Protein AF-A0A418Y917-F1 (afdb_monomer)

Organism: NCBI:txid2303987

Nearest PDB structures (foldseek):
  7szh-assembly1_C  TM=4.111E-01  e=4.786E+00  Microseira wollei
  6l7w-assembly2_B  TM=3.673E-01  e=5.362E+00  Trypanosoma cruzi strain CL Brener
  6l7w-assembly1_A  TM=2.629E-01  e=4.272E+00  Trypanosoma cruzi strain CL Brener

Structure (mmCIF, N/CA/C/O backbone):
data_AF-A0A418Y917-F1
#
_entry.id   AF-A0A418Y917-F1
#
loop_
_atom_site.group_PDB
_atom_site.id
_atom_site.type_symbol
_atom_site.label_atom_id
_atom_site.label_alt_id
_atom_site.label_comp_id
_atom_site.label_asym_id
_atom_site.label_entity_id
_atom_site.label_seq_id
_atom_site.pdbx_PDB_ins_code
_atom_site.Cartn_x
_atom_site.Cartn_y
_atom_site.Cartn_z
_atom_site.occupancy
_atom_site.B_iso_or_equiv
_atom_site.auth_seq_id
_atom_site.auth_comp_id
_atom_site.auth_asym_id
_atom_site.auth_atom_id
_atom_site.pdbx_PDB_model_num
ATOM 1 N N . MET A 1 1 ? 49.062 -7.661 -32.701 1.00 56.12 1 MET A N 1
ATOM 2 C CA . MET A 1 1 ? 48.253 -8.351 -31.663 1.00 56.12 1 MET A CA 1
ATOM 3 C C . MET A 1 1 ? 47.669 -7.412 -30.601 1.00 56.12 1 MET A C 1
ATOM 5 O O . MET A 1 1 ? 46.478 -7.518 -30.341 1.00 56.12 1 MET A O 1
ATOM 9 N N . LEU A 1 2 ? 48.432 -6.468 -30.029 1.00 55.00 2 LEU A N 1
ATOM 10 C CA . LEU A 1 2 ? 47.957 -5.555 -28.964 1.00 55.00 2 LEU A CA 1
ATOM 11 C C . LEU A 1 2 ? 46.700 -4.724 -29.321 1.00 55.00 2 LEU A C 1
ATOM 13 O O . LEU A 1 2 ? 45.769 -4.649 -28.522 1.00 55.00 2 LEU A O 1
ATOM 17 N N . PHE A 1 3 ? 46.607 -4.181 -30.541 1.00 54.03 3 PHE A N 1
ATOM 18 C CA . PHE A 1 3 ? 45.450 -3.379 -30.982 1.00 54.03 3 PHE A CA 1
ATOM 19 C C . PHE A 1 3 ? 44.140 -4.178 -31.131 1.00 54.03 3 PHE A C 1
ATOM 21 O O . PHE A 1 3 ? 43.054 -3.637 -30.918 1.00 54.03 3 PHE A O 1
ATOM 28 N N . VAL A 1 4 ? 44.226 -5.480 -31.431 1.00 62.56 4 VAL A N 1
ATOM 29 C CA . VAL A 1 4 ? 43.052 -6.367 -31.548 1.00 62.56 4 VAL A CA 1
ATOM 30 C C . VAL A 1 4 ? 42.452 -6.651 -30.164 1.00 62.56 4 VAL A C 1
ATOM 32 O O . VAL A 1 4 ? 41.229 -6.643 -30.006 1.00 62.56 4 VAL A O 1
ATOM 35 N N . ASN A 1 5 ? 43.302 -6.806 -29.141 1.00 66.69 5 ASN A N 1
ATOM 36 C CA . ASN A 1 5 ? 42.865 -6.952 -27.750 1.00 66.69 5 ASN A CA 1
ATOM 37 C C . ASN A 1 5 ? 42.226 -5.668 -27.204 1.00 66.69 5 ASN A C 1
ATOM 39 O O . ASN A 1 5 ? 41.195 -5.740 -26.538 1.00 66.69 5 ASN A O 1
ATOM 43 N N . LEU A 1 6 ? 42.764 -4.492 -27.545 1.00 70.62 6 LEU A N 1
ATOM 44 C CA . LEU A 1 6 ? 42.200 -3.211 -27.107 1.00 70.62 6 LEU A CA 1
ATOM 45 C C . LEU A 1 6 ? 40.782 -2.983 -27.670 1.00 70.62 6 LEU A C 1
ATOM 47 O O . LEU A 1 6 ? 39.863 -2.619 -26.935 1.00 70.62 6 LEU A O 1
ATOM 51 N N . GLY A 1 7 ? 40.573 -3.272 -28.960 1.00 72.44 7 GLY A N 1
ATOM 52 C CA . GLY A 1 7 ? 39.262 -3.154 -29.608 1.00 72.44 7 GLY A CA 1
ATOM 53 C C . GLY A 1 7 ? 38.216 -4.133 -29.059 1.00 72.44 7 GLY A C 1
ATOM 54 O O . GLY A 1 7 ? 37.045 -3.770 -28.906 1.00 72.44 7 GLY A O 1
ATOM 55 N N . ARG A 1 8 ? 38.626 -5.361 -28.714 1.00 76.88 8 ARG A N 1
ATOM 56 C CA . ARG A 1 8 ? 37.757 -6.365 -28.078 1.00 76.88 8 ARG A CA 1
ATOM 57 C C . ARG A 1 8 ? 37.381 -5.956 -26.650 1.00 76.88 8 ARG A C 1
ATOM 59 O O . ARG A 1 8 ? 36.199 -5.994 -26.311 1.00 76.88 8 ARG A O 1
ATOM 66 N N . ASN A 1 9 ? 38.341 -5.470 -25.863 1.00 81.50 9 ASN A N 1
ATOM 67 C CA . ASN A 1 9 ? 38.111 -5.008 -24.491 1.00 81.50 9 ASN A CA 1
ATOM 68 C C . ASN A 1 9 ? 37.169 -3.795 -24.436 1.00 81.50 9 ASN A C 1
ATOM 70 O O . ASN A 1 9 ? 36.254 -3.764 -23.616 1.00 81.50 9 ASN A O 1
ATOM 74 N N . LEU A 1 10 ? 37.297 -2.844 -25.368 1.00 84.50 10 LEU A N 1
ATOM 75 C CA . LEU A 1 10 ? 36.380 -1.700 -25.472 1.00 84.50 10 LEU A CA 1
ATOM 76 C C . LEU A 1 10 ? 34.945 -2.112 -25.842 1.00 84.50 10 LEU A C 1
ATOM 78 O O . LEU A 1 10 ? 33.986 -1.516 -25.350 1.00 84.50 10 LEU A O 1
ATOM 82 N N . LYS A 1 11 ? 34.767 -3.129 -26.698 1.00 84.00 11 LYS A N 1
ATOM 83 C CA . LYS A 1 11 ? 33.434 -3.669 -27.032 1.00 84.00 11 LYS A CA 1
ATOM 84 C C . LYS A 1 11 ? 32.787 -4.366 -25.835 1.00 84.00 11 LYS A C 1
ATOM 86 O O . LYS A 1 11 ? 31.594 -4.167 -25.595 1.00 84.00 11 LYS A O 1
ATOM 91 N N . ILE A 1 12 ? 33.566 -5.144 -25.084 1.00 85.94 12 ILE A N 1
ATOM 92 C CA . ILE A 1 12 ? 33.108 -5.811 -23.859 1.00 85.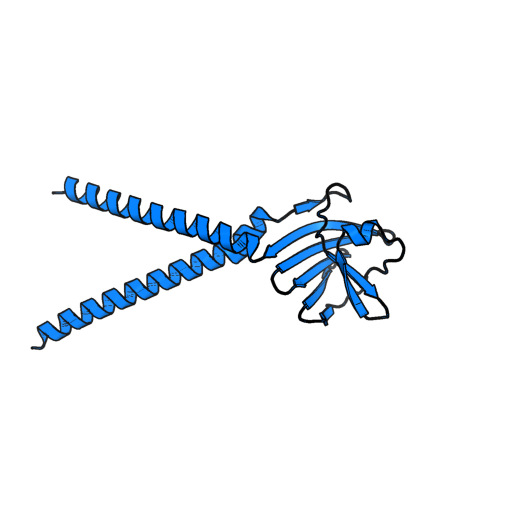94 12 ILE A CA 1
ATOM 93 C C . ILE A 1 12 ? 32.696 -4.760 -22.825 1.00 85.94 12 ILE A C 1
ATOM 95 O O . ILE A 1 12 ? 31.562 -4.791 -22.354 1.00 85.94 12 ILE A O 1
ATOM 99 N N . LEU A 1 13 ? 33.544 -3.759 -22.569 1.00 89.38 13 LEU A N 1
ATOM 100 C CA . LEU A 1 13 ? 33.257 -2.675 -21.627 1.00 89.38 13 LEU A CA 1
ATOM 101 C C . LEU A 1 13 ? 31.977 -1.908 -21.992 1.00 89.38 13 LEU A C 1
ATOM 103 O O . LEU A 1 13 ? 31.119 -1.687 -21.142 1.00 89.38 13 LEU A O 1
ATOM 107 N N . LYS A 1 14 ? 31.796 -1.554 -23.272 1.00 86.75 14 LYS A N 1
ATOM 108 C CA . LYS A 1 14 ? 30.564 -0.901 -23.751 1.00 86.75 14 LYS A CA 1
ATOM 109 C C . LYS A 1 14 ? 29.324 -1.774 -23.555 1.00 86.75 14 LYS A C 1
ATOM 111 O O . LYS A 1 14 ? 28.248 -1.243 -23.289 1.00 86.75 14 LYS A O 1
ATOM 116 N N . SER A 1 15 ? 29.455 -3.089 -23.710 1.00 85.38 15 SER A N 1
ATOM 117 C CA . SER A 1 15 ? 28.344 -4.030 -23.530 1.00 85.38 15 SER A CA 1
ATOM 118 C C . SER A 1 15 ? 27.969 -4.168 -22.056 1.00 85.38 15 SER A C 1
ATOM 120 O O . SER A 1 15 ? 26.790 -4.082 -21.726 1.00 85.38 15 SER A O 1
ATOM 122 N N . ILE A 1 16 ? 28.966 -4.269 -21.171 1.00 89.75 16 ILE A N 1
ATOM 123 C CA . ILE A 1 16 ? 28.774 -4.273 -19.715 1.00 89.75 16 ILE A CA 1
ATOM 124 C C . ILE A 1 16 ? 28.110 -2.969 -19.264 1.00 89.75 16 ILE A C 1
ATOM 126 O O . ILE A 1 16 ? 27.114 -3.007 -18.551 1.00 89.75 16 ILE A O 1
ATOM 130 N N . LEU A 1 17 ? 28.588 -1.814 -19.737 1.00 91.25 17 LE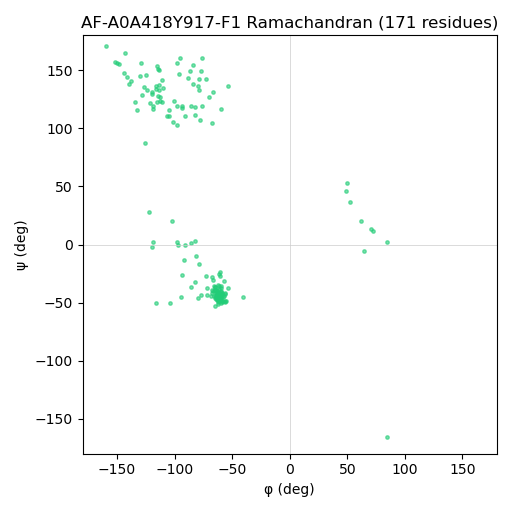U A N 1
ATOM 131 C CA . LEU A 1 17 ? 27.996 -0.522 -19.385 1.00 91.25 17 LEU A CA 1
ATOM 132 C C . LEU A 1 17 ? 26.520 -0.435 -19.805 1.00 91.25 17 LEU A C 1
ATOM 134 O O . LEU A 1 17 ? 25.682 0.024 -19.033 1.00 91.25 17 LEU A O 1
ATOM 138 N N . ARG A 1 18 ? 26.172 -0.916 -21.007 1.00 87.06 18 ARG A N 1
ATOM 139 C CA . ARG A 1 18 ? 24.768 -0.982 -21.452 1.00 87.06 18 ARG A CA 1
ATOM 140 C C . ARG A 1 18 ? 23.924 -1.906 -20.582 1.00 87.06 18 ARG A C 1
ATOM 142 O O . ARG A 1 18 ? 22.764 -1.579 -20.332 1.00 87.06 18 ARG A O 1
ATOM 149 N N . LEU A 1 19 ? 24.477 -3.041 -20.155 1.00 90.38 19 LEU A N 1
ATOM 150 C CA . LEU A 1 19 ? 23.795 -3.964 -19.254 1.00 90.38 19 LEU A CA 1
ATOM 151 C C . LEU A 1 19 ? 23.499 -3.271 -17.919 1.00 90.38 19 LEU A C 1
ATOM 153 O O . LEU A 1 19 ? 22.344 -3.234 -17.513 1.00 90.38 19 LEU A O 1
ATOM 157 N N . ILE A 1 20 ? 24.509 -2.648 -17.303 1.00 92.12 20 ILE A N 1
ATOM 158 C CA . ILE A 1 20 ? 24.371 -1.921 -16.032 1.00 92.12 20 ILE A CA 1
ATOM 159 C C . ILE A 1 20 ? 23.297 -0.840 -16.144 1.00 92.12 20 ILE A C 1
ATOM 161 O O . ILE A 1 20 ? 22.391 -0.793 -15.320 1.00 92.12 20 ILE A O 1
ATOM 165 N N . VAL A 1 21 ? 23.345 -0.010 -17.190 1.00 90.06 21 VAL A N 1
ATOM 166 C CA . VAL A 1 21 ? 22.329 1.032 -17.408 1.00 90.06 21 VAL A CA 1
ATOM 167 C C . VAL A 1 21 ? 20.934 0.422 -17.561 1.00 90.06 21 VAL A C 1
ATOM 169 O O . VAL A 1 21 ? 19.976 0.953 -17.013 1.00 90.06 21 VAL A O 1
ATOM 172 N N . SER A 1 22 ? 20.802 -0.701 -18.269 1.00 85.31 22 SER A N 1
ATOM 173 C CA . SER A 1 22 ? 19.502 -1.361 -18.453 1.00 85.31 22 SER A CA 1
ATOM 174 C C . SER A 1 22 ? 18.957 -1.927 -17.139 1.00 85.31 22 SER A C 1
ATOM 176 O O . SER A 1 22 ? 17.769 -1.777 -16.866 1.00 85.31 22 SER A O 1
ATOM 178 N N . VAL A 1 23 ? 19.822 -2.517 -16.309 1.00 89.56 23 VAL A N 1
ATOM 179 C CA . VAL A 1 23 ? 19.464 -3.004 -14.969 1.00 89.56 23 VAL A CA 1
ATOM 180 C C . VAL A 1 23 ? 19.060 -1.843 -14.063 1.00 89.56 23 VAL A C 1
ATOM 182 O O . VAL A 1 23 ? 18.016 -1.916 -13.425 1.00 89.56 23 VAL A O 1
ATOM 185 N N . LEU A 1 24 ? 19.827 -0.749 -14.047 1.00 92.62 24 LEU A N 1
ATOM 186 C CA . LEU A 1 24 ? 19.500 0.435 -13.250 1.00 92.62 24 LEU A CA 1
ATOM 187 C C . LEU A 1 24 ? 18.148 1.023 -13.647 1.00 92.62 24 LEU A C 1
ATOM 189 O O . LEU A 1 24 ? 17.324 1.282 -12.776 1.00 92.62 24 LEU A O 1
ATOM 193 N N . VAL A 1 25 ? 17.888 1.168 -14.950 1.00 89.31 25 VAL A N 1
ATOM 194 C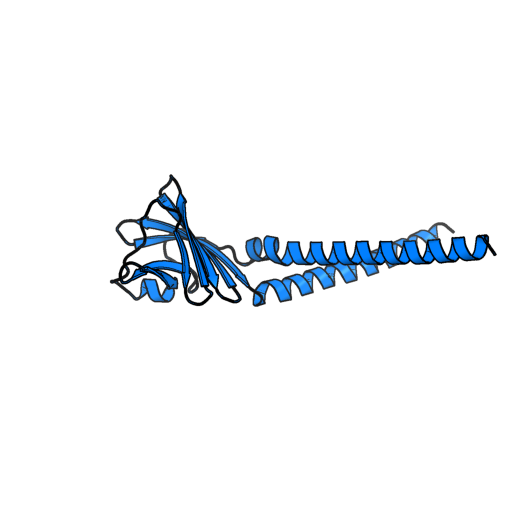 CA . VAL A 1 25 ? 16.584 1.627 -15.440 1.00 89.31 25 VAL A CA 1
ATOM 195 C C . VAL A 1 25 ? 15.478 0.684 -14.980 1.00 89.31 25 VAL A C 1
ATOM 197 O O . VAL A 1 25 ? 14.488 1.154 -14.434 1.00 89.31 25 VAL A O 1
ATOM 200 N N . PHE A 1 26 ? 15.642 -0.630 -15.149 1.00 88.88 26 PHE A N 1
ATOM 201 C CA . PHE A 1 26 ? 14.646 -1.607 -14.711 1.00 88.88 26 PHE A CA 1
ATOM 202 C C . PHE A 1 26 ? 14.334 -1.472 -13.214 1.00 88.88 26 PHE A C 1
ATOM 204 O O . PHE A 1 26 ? 13.167 -1.364 -12.844 1.00 88.88 26 PHE A O 1
ATOM 211 N N . VAL A 1 27 ? 15.366 -1.400 -12.368 1.00 89.62 27 VAL A N 1
ATOM 212 C CA . VAL A 1 27 ? 15.218 -1.213 -10.917 1.00 89.62 27 VAL A CA 1
ATOM 213 C C . VAL A 1 27 ? 14.522 0.110 -10.600 1.00 89.62 27 VAL A C 1
ATOM 215 O O . VAL A 1 27 ? 13.629 0.135 -9.758 1.00 89.62 27 VAL A O 1
ATOM 218 N N . SER A 1 28 ? 14.859 1.202 -11.294 1.00 88.31 28 SER A N 1
ATOM 219 C CA . SER A 1 28 ? 14.188 2.494 -11.111 1.00 88.31 28 SER A CA 1
ATOM 220 C C . SER A 1 28 ? 12.706 2.445 -11.490 1.00 88.31 28 SER A C 1
ATOM 222 O O . SER A 1 28 ? 11.872 2.939 -10.735 1.00 88.31 28 SER A O 1
ATOM 224 N N . LEU A 1 29 ? 12.354 1.830 -12.625 1.00 87.25 29 LEU A N 1
ATOM 225 C CA . LEU A 1 29 ? 10.954 1.680 -13.041 1.00 87.25 29 LEU A CA 1
ATOM 226 C C . LEU A 1 29 ? 10.179 0.793 -12.062 1.00 87.25 29 LEU A C 1
ATOM 228 O O . LEU A 1 29 ? 9.030 1.093 -11.732 1.00 87.25 29 LEU A O 1
ATOM 232 N N . PHE A 1 30 ? 10.814 -0.270 -11.565 1.00 84.94 30 PHE A N 1
ATOM 233 C CA . PHE A 1 30 ? 10.230 -1.154 -10.564 1.00 84.94 30 PHE A CA 1
ATOM 234 C C . PHE A 1 30 ? 9.969 -0.409 -9.251 1.00 84.94 30 PHE A C 1
ATOM 236 O O . PHE A 1 30 ? 8.855 -0.437 -8.740 1.00 84.94 30 PHE A O 1
ATOM 243 N N . TYR A 1 31 ? 10.955 0.343 -8.759 1.00 85.69 31 TYR A N 1
ATOM 244 C CA . TYR A 1 31 ? 10.839 1.148 -7.542 1.00 85.69 31 TYR A CA 1
ATOM 245 C C . TYR A 1 31 ? 9.727 2.203 -7.644 1.00 85.69 31 TYR A C 1
ATOM 247 O O . TYR A 1 31 ? 8.901 2.326 -6.739 1.00 85.69 31 TYR A O 1
ATOM 255 N N . LEU A 1 32 ? 9.644 2.918 -8.773 1.00 82.56 32 LEU A N 1
ATOM 256 C CA . LEU A 1 32 ? 8.556 3.867 -9.044 1.00 82.56 32 LEU A CA 1
ATOM 257 C C . LEU A 1 32 ? 7.182 3.183 -9.029 1.00 82.56 32 LEU A C 1
ATOM 259 O O . LEU A 1 32 ? 6.225 3.729 -8.478 1.00 82.56 32 LEU A O 1
ATOM 263 N N . SER A 1 33 ? 7.098 1.978 -9.593 1.00 82.38 33 SER A N 1
ATOM 264 C CA . SER A 1 33 ? 5.856 1.202 -9.652 1.00 82.38 33 SER A CA 1
ATOM 265 C C . SER A 1 33 ? 5.449 0.625 -8.296 1.00 82.38 33 SER A C 1
ATOM 267 O O . SER A 1 33 ? 4.264 0.419 -8.060 1.00 82.38 33 SER A O 1
ATOM 269 N N . PHE A 1 34 ? 6.412 0.376 -7.406 1.00 79.81 34 PHE A N 1
ATOM 270 C CA . PHE A 1 34 ? 6.160 -0.182 -6.080 1.00 79.81 34 PHE A CA 1
ATOM 271 C C . PHE A 1 34 ? 5.803 0.884 -5.038 1.00 79.81 34 PHE A C 1
ATOM 273 O O . PHE A 1 34 ? 4.967 0.638 -4.177 1.00 79.81 34 PHE A O 1
ATOM 280 N N . LEU A 1 35 ? 6.414 2.071 -5.101 1.00 77.88 35 LEU A N 1
ATOM 281 C CA . LEU A 1 35 ? 6.231 3.096 -4.065 1.00 77.88 35 LEU A CA 1
ATOM 282 C C . LEU A 1 35 ? 5.311 4.232 -4.486 1.00 77.88 35 LEU A C 1
ATOM 284 O O . LEU A 1 35 ? 4.395 4.593 -3.753 1.00 77.88 35 LEU A O 1
ATOM 288 N N . VAL A 1 36 ? 5.556 4.815 -5.658 1.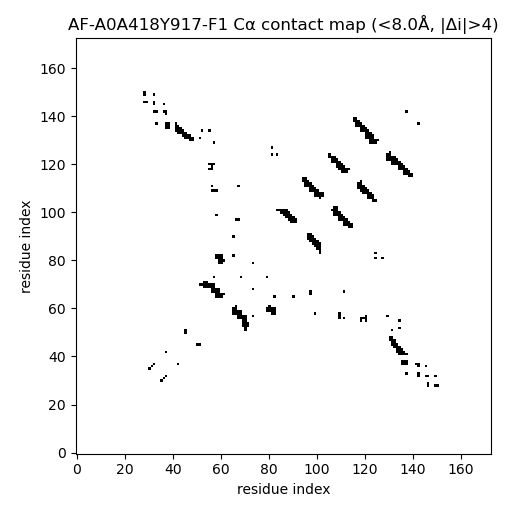00 77.38 36 VAL A N 1
ATOM 289 C CA . VAL A 1 36 ? 4.873 6.051 -6.059 1.00 77.38 36 VAL A CA 1
ATOM 290 C C . VAL A 1 36 ? 3.478 5.738 -6.574 1.00 77.38 36 VAL A C 1
ATOM 292 O O . VAL A 1 36 ? 2.509 6.386 -6.187 1.00 77.38 36 VAL A O 1
ATOM 295 N N . ALA A 1 37 ? 3.357 4.729 -7.432 1.00 75.75 37 ALA A N 1
ATOM 296 C CA . ALA A 1 37 ? 2.081 4.438 -8.063 1.00 75.75 37 ALA A CA 1
ATOM 297 C C . ALA A 1 37 ? 1.006 3.962 -7.078 1.00 75.75 37 ALA A C 1
ATOM 299 O O . ALA A 1 37 ? -0.096 4.496 -7.149 1.00 75.75 37 ALA A O 1
ATOM 300 N N . PRO A 1 38 ? 1.270 3.053 -6.122 1.00 73.31 38 PRO A N 1
ATOM 301 C CA . PRO A 1 38 ? 0.225 2.647 -5.191 1.00 73.31 38 PRO A CA 1
ATOM 302 C C . PRO A 1 38 ? -0.210 3.802 -4.293 1.00 73.31 38 PRO A C 1
ATOM 304 O O . PRO A 1 38 ? -1.402 3.953 -4.040 1.00 73.31 38 PRO A O 1
ATOM 307 N N . TYR A 1 39 ? 0.723 4.675 -3.895 1.00 78.19 39 TYR A N 1
ATOM 308 C CA . TYR A 1 39 ? 0.389 5.889 -3.153 1.00 78.19 39 TYR A CA 1
ATOM 309 C C . TYR A 1 39 ? -0.559 6.809 -3.935 1.00 78.19 39 TYR A C 1
ATOM 311 O O . TYR A 1 39 ? -1.450 7.405 -3.346 1.00 78.19 39 TYR A O 1
ATOM 319 N N . LEU A 1 40 ? -0.401 6.925 -5.254 1.00 81.00 40 LEU A N 1
ATOM 320 C CA . LEU A 1 40 ? -1.274 7.769 -6.076 1.00 81.00 40 LEU A CA 1
ATOM 321 C C . LEU A 1 40 ? -2.592 7.088 -6.467 1.00 81.00 40 LEU A C 1
ATOM 323 O O . LEU A 1 40 ? -3.593 7.772 -6.641 1.00 81.00 40 LEU A O 1
ATOM 327 N N . LEU A 1 41 ? -2.587 5.766 -6.642 1.00 84.88 41 LEU A N 1
ATOM 328 C CA . LEU A 1 41 ? -3.714 5.022 -7.211 1.00 84.88 41 LEU A CA 1
ATOM 329 C C . LEU A 1 41 ? -4.673 4.459 -6.165 1.00 84.88 41 LEU A C 1
ATOM 331 O O . LEU A 1 41 ? -5.831 4.219 -6.486 1.00 84.88 41 LEU A O 1
ATOM 335 N N . THR A 1 42 ? -4.195 4.208 -4.947 1.00 87.62 42 THR A N 1
ATOM 336 C CA . THR A 1 42 ? -4.979 3.525 -3.900 1.00 87.62 42 THR A CA 1
ATOM 337 C C . THR A 1 42 ? -5.193 4.350 -2.648 1.00 87.62 42 THR A C 1
ATOM 339 O O . THR A 1 42 ? -5.815 3.872 -1.705 1.00 87.62 42 THR A O 1
ATOM 342 N N . SER A 1 43 ? -4.624 5.555 -2.603 1.00 89.62 43 SER A N 1
ATOM 343 C CA . SER A 1 43 ? -4.773 6.424 -1.448 1.00 89.62 43 SER A CA 1
ATOM 344 C C . SER A 1 43 ? -6.156 7.053 -1.453 1.00 89.62 43 SER A C 1
ATOM 346 O O . SER A 1 43 ? -6.523 7.794 -2.364 1.00 89.62 43 SER A O 1
ATOM 348 N N . GLU A 1 44 ? -6.904 6.756 -0.406 1.00 91.38 44 GLU A N 1
ATOM 349 C CA . GLU A 1 44 ? -8.217 7.294 -0.115 1.00 91.38 44 GLU A CA 1
ATOM 350 C C . GLU A 1 44 ? -8.110 8.148 1.151 1.00 91.38 44 GLU A C 1
ATOM 352 O O . GLU A 1 44 ? -7.442 7.777 2.120 1.00 91.38 44 GLU A O 1
ATOM 357 N N . LYS A 1 45 ? -8.755 9.316 1.140 1.00 92.00 45 LYS A N 1
ATOM 358 C CA . LYS A 1 45 ? -8.911 10.173 2.319 1.00 92.00 45 LYS A CA 1
ATOM 359 C C . LYS A 1 45 ? -10.385 10.263 2.655 1.00 92.00 45 LYS A C 1
ATOM 361 O O . LYS A 1 45 ? -11.202 10.469 1.759 1.00 92.00 45 LYS A O 1
ATOM 366 N N . TYR A 1 46 ? -10.701 10.154 3.935 1.00 89.69 46 TYR A N 1
ATOM 367 C CA . TYR A 1 46 ? -12.073 10.131 4.414 1.00 89.69 46 TYR A CA 1
ATOM 368 C C . TYR A 1 46 ? -12.383 11.369 5.246 1.00 89.69 46 TYR A C 1
ATOM 370 O O . TYR A 1 46 ? -11.514 11.948 5.898 1.00 89.69 46 TYR A O 1
ATOM 378 N N . VAL A 1 47 ? -13.651 11.768 5.196 1.00 83.25 47 VAL A N 1
ATOM 379 C CA . VAL A 1 47 ? -14.247 12.768 6.081 1.00 83.25 47 VAL A CA 1
ATOM 380 C C . VAL A 1 47 ? -15.473 12.095 6.694 1.00 83.25 47 VAL A C 1
ATOM 382 O O . VAL A 1 47 ? -16.565 12.13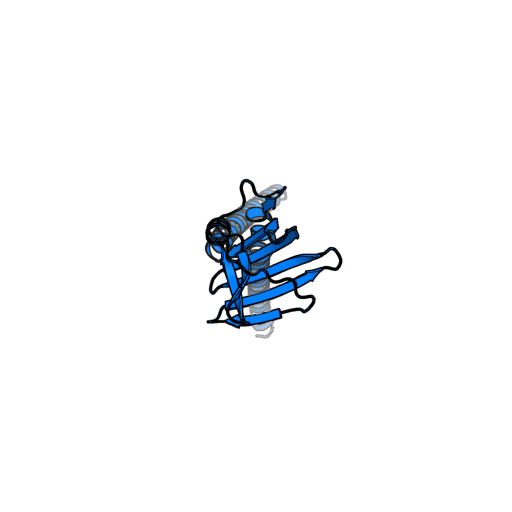6 6.129 1.00 83.25 47 VAL A O 1
ATOM 385 N N . GLY A 1 48 ? -15.264 11.390 7.806 1.00 75.31 48 GLY A N 1
ATOM 386 C CA . GLY A 1 48 ? -16.283 10.559 8.453 1.00 75.31 48 GLY A CA 1
ATOM 387 C C . GLY A 1 48 ? -16.400 9.141 7.873 1.00 75.31 48 GLY A C 1
ATOM 388 O O . GLY A 1 48 ? -15.531 8.665 7.150 1.00 75.31 48 GLY A O 1
ATOM 389 N N . GLU A 1 49 ? -17.487 8.440 8.207 1.00 75.75 49 GLU A N 1
ATOM 390 C CA . GLU A 1 49 ? -17.624 6.984 8.001 1.00 75.75 49 GLU A CA 1
ATOM 391 C C . GLU A 1 49 ? -18.245 6.553 6.651 1.00 75.75 49 GLU A C 1
ATOM 393 O O . GLU A 1 49 ? -18.441 5.352 6.397 1.00 75.75 49 GLU A O 1
ATOM 398 N N . GLN A 1 50 ? -18.620 7.503 5.788 1.00 77.25 50 GLN A N 1
ATOM 399 C CA . GLN A 1 50 ? -19.273 7.214 4.507 1.00 77.25 50 GLN A CA 1
ATOM 400 C C . GLN A 1 50 ? -18.256 6.880 3.412 1.00 77.25 50 GLN A C 1
ATOM 402 O O . GLN A 1 50 ? -17.223 7.528 3.290 1.00 77.25 50 GLN A O 1
ATOM 407 N N . GLY A 1 51 ? -18.565 5.868 2.594 1.00 83.00 51 GLY A N 1
ATOM 408 C CA . GLY A 1 51 ? -17.729 5.488 1.448 1.00 83.00 51 GLY A CA 1
ATOM 409 C C . GLY A 1 51 ? -16.391 4.836 1.808 1.00 83.00 51 GLY A C 1
ATOM 410 O O . GLY A 1 51 ? -15.535 4.708 0.944 1.00 83.00 51 GLY A O 1
ATOM 411 N N . VAL A 1 52 ? -16.207 4.423 3.063 1.00 89.56 52 VAL A N 1
ATOM 412 C CA . VAL A 1 52 ? -14.967 3.793 3.526 1.00 89.56 52 VAL A CA 1
ATOM 413 C C . VAL A 1 52 ? -14.775 2.431 2.869 1.00 89.56 52 VAL A C 1
ATOM 415 O O . VAL A 1 52 ? -15.698 1.610 2.854 1.00 89.56 52 VAL A O 1
ATOM 418 N N . SER A 1 53 ? -13.572 2.199 2.341 1.00 90.75 53 SER A N 1
ATOM 419 C CA . SER A 1 53 ? -13.206 0.947 1.686 1.00 90.75 53 SER A CA 1
ATOM 420 C C . SER A 1 53 ? -13.468 -0.259 2.584 1.00 90.75 53 SER A C 1
ATOM 422 O O . SER A 1 53 ? -13.118 -0.271 3.763 1.00 90.75 53 SER A O 1
ATOM 424 N N . LYS A 1 54 ? -14.038 -1.321 2.006 1.00 91.19 54 LYS A N 1
ATOM 425 C CA . LYS A 1 54 ? -14.292 -2.590 2.706 1.00 91.19 54 LYS A CA 1
ATOM 426 C C . LYS A 1 54 ? -13.014 -3.195 3.287 1.00 91.19 54 LYS A C 1
ATOM 428 O O . LYS A 1 54 ? -13.067 -3.817 4.338 1.00 91.19 54 LYS A O 1
ATOM 433 N N . PHE A 1 55 ? -11.882 -2.956 2.624 1.00 90.75 55 PHE A N 1
ATOM 434 C CA . PHE A 1 55 ? -10.565 -3.471 2.995 1.00 90.75 55 PHE A CA 1
ATOM 435 C C . PHE A 1 55 ? -9.827 -2.607 4.018 1.00 90.75 55 PHE A C 1
ATOM 437 O O . PHE A 1 55 ? -8.687 -2.924 4.343 1.00 90.75 55 PHE A O 1
ATOM 444 N N . PHE A 1 56 ? -10.427 -1.512 4.494 1.00 92.69 56 PHE A N 1
ATOM 445 C CA . PHE A 1 56 ? -9.806 -0.651 5.494 1.00 92.69 56 PHE A CA 1
ATOM 446 C C . PHE A 1 56 ? -9.527 -1.474 6.767 1.00 92.69 56 PHE A C 1
ATOM 448 O O . PHE A 1 56 ? -10.475 -1.989 7.364 1.00 92.69 56 PHE A O 1
ATOM 455 N N . PRO A 1 57 ? -8.258 -1.660 7.170 1.00 93.06 57 PRO A N 1
ATOM 456 C CA . PRO A 1 57 ? -7.934 -2.466 8.334 1.00 93.06 57 PRO A CA 1
ATOM 457 C C . PRO A 1 57 ? -8.171 -1.676 9.623 1.00 93.06 57 PRO A C 1
ATOM 459 O O . PRO A 1 57 ? -7.883 -0.486 9.713 1.00 93.06 57 PRO A O 1
ATOM 462 N N . VAL A 1 58 ? -8.670 -2.362 10.643 1.00 91.75 58 VAL A N 1
ATOM 463 C CA . VAL A 1 58 ? -8.866 -1.838 11.994 1.00 91.75 58 VAL A CA 1
ATOM 464 C C . VAL A 1 58 ? -8.211 -2.802 12.969 1.00 91.75 58 VAL A C 1
ATOM 466 O O . VAL A 1 58 ? -8.464 -4.007 12.930 1.00 91.75 58 VAL A O 1
ATOM 469 N N . ALA A 1 59 ? -7.364 -2.283 13.852 1.00 90.00 59 ALA A N 1
ATOM 470 C CA . ALA A 1 59 ? -6.766 -3.082 14.907 1.00 90.00 59 ALA A CA 1
ATOM 471 C C . ALA A 1 59 ? -7.761 -3.286 16.053 1.00 90.00 59 ALA A C 1
ATOM 473 O O . ALA A 1 59 ? -8.359 -2.334 16.559 1.00 90.00 59 ALA A O 1
ATOM 474 N N . GLN A 1 60 ? -7.875 -4.530 16.501 1.00 87.88 60 GLN A N 1
ATOM 475 C CA . GLN A 1 60 ? -8.680 -4.928 17.647 1.00 87.88 60 GLN A CA 1
ATOM 476 C C . GLN A 1 60 ? -7.857 -5.773 18.627 1.00 87.88 60 GLN A C 1
ATOM 478 O O . GLN A 1 60 ? -6.889 -6.445 18.250 1.00 87.88 60 GLN A O 1
ATOM 483 N N . LYS A 1 61 ? -8.273 -5.780 19.892 1.00 84.12 61 LYS A N 1
ATOM 484 C CA . LYS A 1 61 ? -7.693 -6.595 20.960 1.00 84.12 61 LYS A CA 1
ATOM 485 C C . LYS A 1 61 ? -8.635 -7.759 21.277 1.00 84.12 61 LYS A C 1
ATOM 487 O O . LYS A 1 61 ? -9.703 -7.568 21.841 1.00 84.12 61 LYS A O 1
ATOM 492 N N . VAL A 1 62 ? -8.230 -8.980 20.939 1.00 81.38 62 VAL A N 1
ATOM 493 C CA . VAL A 1 62 ? -8.977 -10.221 21.198 1.00 81.38 62 VAL A CA 1
ATOM 494 C C . VAL A 1 62 ? -8.176 -11.083 22.162 1.00 81.38 62 VAL A C 1
ATOM 496 O O . VAL A 1 62 ? -7.032 -11.422 21.874 1.00 81.38 62 VAL A O 1
ATOM 499 N N . ASN A 1 63 ? -8.756 -11.452 23.309 1.00 76.69 63 ASN A N 1
ATOM 500 C CA . ASN A 1 63 ? -8.116 -12.331 24.303 1.00 76.69 63 ASN A CA 1
ATOM 501 C C . ASN A 1 63 ? -6.675 -11.901 24.654 1.00 76.69 63 ASN A C 1
ATOM 503 O O . ASN A 1 63 ? -5.745 -12.709 24.657 1.00 76.69 63 ASN A O 1
ATOM 507 N N . ASN A 1 64 ? -6.482 -10.601 24.903 1.00 75.44 64 ASN A N 1
ATOM 508 C CA . ASN A 1 64 ? -5.181 -9.986 25.196 1.00 75.44 64 ASN A CA 1
ATOM 509 C C . ASN A 1 64 ? -4.135 -10.089 24.061 1.00 75.44 64 ASN A C 1
ATOM 511 O O . ASN A 1 64 ? -2.931 -9.962 24.288 1.00 75.44 64 ASN A O 1
ATOM 515 N N . SER A 1 65 ? -4.591 -10.319 22.829 1.00 77.00 65 SER A N 1
ATOM 516 C CA . SER A 1 65 ? -3.773 -10.338 21.619 1.00 77.00 65 SER A CA 1
ATOM 517 C C . SER A 1 65 ? -4.309 -9.373 20.570 1.00 77.00 65 SER A C 1
ATOM 519 O O . SER A 1 65 ? -5.511 -9.170 20.438 1.00 77.00 65 SER A O 1
ATOM 521 N N . TYR A 1 66 ? -3.395 -8.779 19.814 1.00 80.81 66 TYR A N 1
ATOM 522 C CA . TYR A 1 66 ? -3.720 -7.878 18.716 1.00 80.81 66 TYR A CA 1
ATOM 523 C C . TYR A 1 66 ? -4.122 -8.665 17.477 1.00 80.81 66 TYR A C 1
ATOM 525 O O . TYR A 1 66 ? -3.471 -9.648 17.144 1.00 80.81 66 TYR A O 1
ATOM 533 N N . SER A 1 67 ? -5.174 -8.235 16.795 1.00 86.19 67 SER A N 1
ATOM 534 C CA . SER A 1 67 ? -5.563 -8.753 15.483 1.00 86.19 67 SER A CA 1
ATOM 535 C C . SER A 1 67 ? -6.103 -7.618 14.624 1.00 86.19 67 SER A C 1
ATOM 537 O O . SER A 1 67 ? -6.402 -6.538 15.134 1.00 86.19 67 SER A O 1
ATOM 539 N N . VAL A 1 68 ? -6.198 -7.850 13.319 1.00 88.75 68 VAL A N 1
ATOM 540 C CA . VAL A 1 68 ? -6.781 -6.898 12.374 1.00 88.75 68 VAL A CA 1
ATOM 541 C C . VAL A 1 68 ? -8.106 -7.458 11.886 1.00 88.75 68 VAL A C 1
ATOM 543 O O . VAL A 1 68 ? -8.191 -8.632 11.535 1.00 88.75 68 VAL A O 1
ATOM 546 N N . ILE A 1 69 ? -9.124 -6.608 11.857 1.00 90.81 69 ILE A N 1
ATOM 547 C CA . ILE A 1 69 ? -10.387 -6.864 11.165 1.00 90.81 69 ILE A CA 1
ATOM 548 C C . ILE A 1 69 ? -10.548 -5.863 10.036 1.00 90.81 69 ILE A C 1
ATOM 550 O O . ILE A 1 69 ? -10.001 -4.760 10.072 1.00 90.81 69 ILE A O 1
ATOM 554 N N . GLN A 1 70 ? -11.303 -6.247 9.020 1.00 91.69 70 GLN A N 1
ATOM 555 C CA . GLN A 1 70 ? -11.634 -5.343 7.929 1.00 91.69 70 GLN A CA 1
ATOM 556 C C . GLN A 1 70 ? -12.839 -4.480 8.296 1.00 91.69 70 GLN A C 1
ATOM 558 O O . GLN A 1 70 ? -13.684 -4.862 9.103 1.00 91.69 70 GLN A O 1
ATOM 563 N N . TRP A 1 71 ? -12.947 -3.311 7.679 1.00 92.44 71 TRP A N 1
ATOM 564 C CA . TRP A 1 71 ? -13.994 -2.342 7.977 1.00 92.44 71 TRP A CA 1
ATOM 565 C C . TRP A 1 71 ? -15.412 -2.866 7.756 1.00 92.44 71 TRP A C 1
ATOM 567 O O . TRP A 1 71 ? -16.317 -2.542 8.523 1.00 92.44 71 TRP A O 1
ATOM 577 N N . GLU A 1 72 ? -15.612 -3.707 6.739 1.00 90.88 72 GLU A N 1
ATOM 578 C CA . GLU A 1 72 ? -16.901 -4.370 6.515 1.00 90.88 72 GLU A CA 1
ATOM 579 C C . GLU A 1 72 ? -17.288 -5.287 7.687 1.00 90.88 72 GLU A C 1
ATOM 581 O O . GLU A 1 72 ? -18.456 -5.359 8.052 1.00 90.88 72 GLU A O 1
ATOM 586 N N . GLU A 1 73 ? -16.320 -5.941 8.326 1.00 90.50 73 GLU A N 1
ATOM 587 C CA . GLU A 1 73 ? -16.547 -6.768 9.514 1.00 90.50 73 GLU A CA 1
ATOM 588 C C . GLU A 1 73 ? -16.742 -5.901 10.765 1.00 90.50 73 GLU A C 1
ATOM 590 O O . GLU A 1 73 ? -17.677 -6.135 11.529 1.00 90.50 73 GLU A O 1
ATOM 595 N N . TYR A 1 74 ? -15.923 -4.857 10.928 1.00 90.50 74 TYR A N 1
ATOM 596 C CA . TYR A 1 74 ? -16.023 -3.884 12.019 1.00 90.50 74 TYR A CA 1
ATOM 597 C C . TYR A 1 74 ? -17.405 -3.230 12.086 1.00 90.50 74 TYR A C 1
ATOM 599 O O . TYR A 1 74 ? -18.029 -3.219 13.141 1.00 90.50 74 TYR A O 1
ATOM 607 N N . LYS A 1 75 ? -17.929 -2.745 10.953 1.00 87.31 75 LYS A N 1
ATOM 608 C CA . LYS A 1 75 ? -19.245 -2.087 10.899 1.00 87.31 75 LYS A CA 1
ATOM 609 C C . LYS A 1 75 ? -20.406 -2.980 11.328 1.00 87.31 75 LYS A C 1
ATOM 611 O O . LYS A 1 75 ? -21.450 -2.464 11.711 1.00 87.31 75 LYS A O 1
ATOM 616 N N . ASN A 1 76 ? -20.236 -4.294 11.227 1.00 86.25 76 ASN A N 1
ATOM 617 C CA . ASN A 1 76 ? -21.266 -5.277 11.540 1.00 86.25 76 ASN A CA 1
ATOM 618 C C . ASN A 1 76 ? -21.112 -5.874 12.949 1.00 86.25 76 ASN A C 1
ATOM 620 O O . ASN A 1 76 ? -21.892 -6.753 13.316 1.00 86.25 76 ASN A O 1
ATOM 624 N N . ARG A 1 77 ? -20.120 -5.427 13.731 1.00 83.06 77 ARG A N 1
ATOM 625 C CA . ARG A 1 77 ? -19.848 -5.905 15.089 1.00 83.06 77 ARG A CA 1
ATOM 626 C C . ARG A 1 77 ? -19.945 -4.774 16.104 1.00 83.06 77 ARG A C 1
ATOM 628 O O . ARG A 1 77 ? -19.333 -3.726 15.941 1.00 83.06 77 ARG A O 1
ATOM 635 N N . GLU A 1 78 ? -20.681 -5.015 17.182 1.00 69.75 78 GLU A N 1
ATOM 636 C CA . GLU A 1 78 ? -20.785 -4.082 18.314 1.00 69.75 78 GLU A CA 1
ATOM 637 C C . GLU A 1 78 ? -19.744 -4.374 19.412 1.00 69.75 78 GLU A C 1
ATOM 639 O O . GLU A 1 78 ? -19.511 -3.544 20.285 1.00 69.75 78 GLU A O 1
ATOM 644 N N . ASP A 1 79 ? -19.095 -5.539 19.363 1.00 66.88 79 ASP A N 1
ATOM 645 C CA . ASP A 1 79 ? -18.237 -6.116 20.405 1.00 66.88 79 ASP A CA 1
ATOM 646 C C . ASP A 1 79 ? -16.728 -5.971 20.133 1.00 66.88 79 ASP A C 1
ATOM 648 O O . ASP A 1 79 ? -15.900 -6.691 20.695 1.00 66.88 79 ASP A O 1
ATOM 652 N N . VAL A 1 80 ? -16.338 -5.027 19.275 1.00 74.25 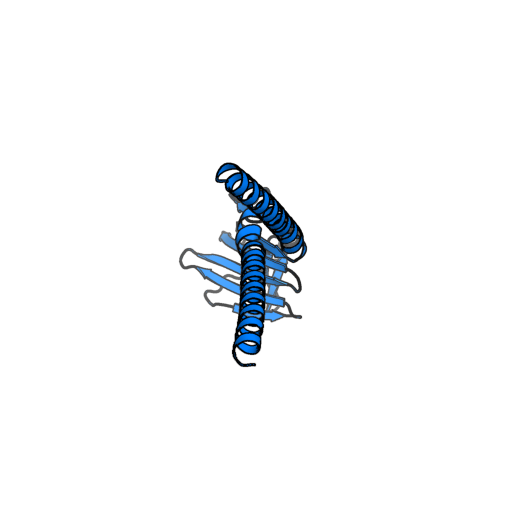80 VAL A N 1
ATOM 653 C CA . VAL A 1 80 ? -14.931 -4.824 18.912 1.00 74.25 80 VAL A CA 1
ATOM 654 C C . VAL A 1 80 ? -14.215 -3.981 19.965 1.00 74.25 80 VAL A C 1
ATOM 656 O O . VAL A 1 80 ? -14.426 -2.774 20.078 1.00 74.25 80 VAL A O 1
ATOM 659 N N . TYR A 1 81 ? -13.287 -4.603 20.691 1.00 69.38 81 TYR A N 1
ATOM 660 C CA . TYR A 1 81 ? -12.369 -3.890 21.575 1.00 69.38 81 TYR A CA 1
ATOM 661 C C . TYR A 1 81 ? -11.248 -3.249 20.759 1.00 69.38 81 TYR A C 1
ATOM 663 O O . TYR A 1 81 ? -10.351 -3.934 20.264 1.00 69.38 81 TYR A O 1
ATOM 671 N N . LEU A 1 82 ? -11.300 -1.929 20.615 1.00 76.88 82 LEU A N 1
ATOM 672 C CA . LEU A 1 82 ? -10.309 -1.171 19.859 1.00 76.88 82 LEU A CA 1
ATOM 673 C C . LEU A 1 82 ? -9.006 -0.999 20.646 1.00 76.88 82 LEU A C 1
ATOM 675 O O . LEU A 1 82 ? -8.992 -0.940 21.876 1.00 76.88 82 LEU A O 1
ATOM 679 N N . VAL A 1 83 ? -7.898 -0.929 19.914 1.00 72.94 83 VAL A N 1
ATOM 680 C CA . VAL A 1 83 ? -6.565 -0.714 20.485 1.00 72.94 83 VAL A CA 1
ATO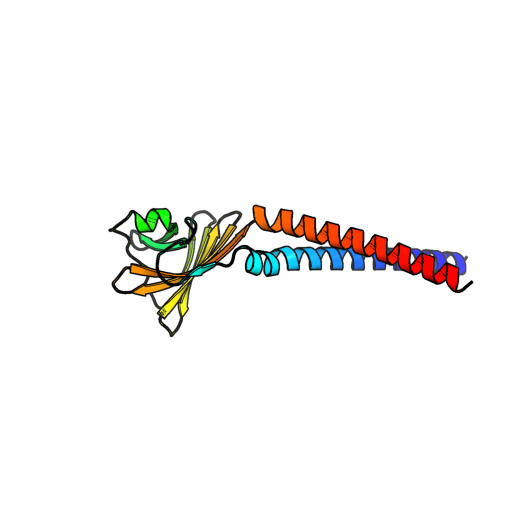M 681 C C . VAL A 1 83 ? -6.352 0.776 20.730 1.00 72.94 83 VAL A C 1
ATOM 683 O O . VAL A 1 83 ? -6.336 1.536 19.772 1.00 72.94 83 VAL A O 1
ATOM 686 N N . ASP A 1 84 ? -6.148 1.177 21.985 1.00 66.69 84 ASP A N 1
ATOM 687 C CA . ASP A 1 84 ? -5.894 2.575 22.382 1.00 66.69 84 ASP A CA 1
ATOM 688 C C . ASP A 1 84 ? -4.554 2.748 23.135 1.00 66.69 84 ASP A C 1
ATOM 690 O O . ASP A 1 84 ? -4.403 3.613 23.996 1.00 66.69 84 ASP A O 1
ATOM 694 N N . GLU A 1 85 ? -3.570 1.887 22.863 1.00 65.19 85 GLU A N 1
ATOM 695 C CA . GLU A 1 85 ? -2.283 1.902 23.577 1.00 65.19 85 GLU A CA 1
ATOM 696 C C . GLU A 1 85 ? -1.267 2.884 22.954 1.00 65.19 85 GLU A C 1
ATOM 698 O O . GLU A 1 85 ? -1.281 3.149 21.751 1.00 65.19 85 GLU A O 1
ATOM 703 N N . GLU A 1 86 ? -0.393 3.447 23.799 1.00 58.22 86 GLU A N 1
ATOM 704 C CA . GLU A 1 86 ? 0.647 4.428 23.431 1.00 58.22 86 GLU A CA 1
ATOM 705 C C . GLU A 1 86 ? 1.917 3.788 22.835 1.00 58.22 86 GLU A C 1
ATOM 707 O O . GLU A 1 86 ? 2.784 4.499 22.328 1.00 58.22 86 GLU A O 1
ATOM 712 N N . GLU A 1 87 ? 2.052 2.460 22.887 1.00 58.94 87 GLU A N 1
ATOM 713 C CA . GLU A 1 87 ? 3.270 1.760 22.473 1.00 58.94 87 GLU A CA 1
ATOM 714 C C . GLU A 1 87 ? 3.213 1.240 21.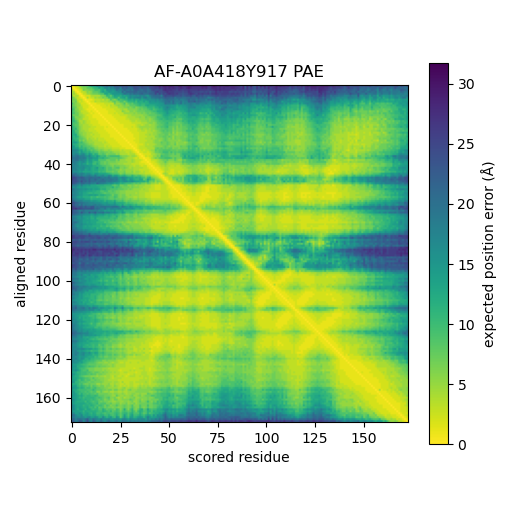032 1.00 58.94 87 GLU A C 1
ATOM 716 O O . GLU A 1 87 ? 2.174 0.803 20.534 1.00 58.94 87 GLU A O 1
ATOM 721 N N . LEU A 1 88 ? 4.379 1.243 20.372 1.00 60.47 88 LEU A N 1
ATOM 722 C CA . LEU A 1 88 ? 4.553 0.634 19.059 1.00 60.47 88 LEU A CA 1
ATOM 723 C C . LEU A 1 88 ? 4.414 -0.887 19.174 1.00 60.47 88 LEU A C 1
ATOM 725 O O . LEU A 1 88 ? 5.331 -1.581 19.620 1.00 60.47 88 LEU A O 1
ATOM 729 N N . VAL A 1 89 ? 3.282 -1.422 18.731 1.00 66.00 89 VAL A N 1
ATOM 730 C CA . VAL A 1 89 ? 3.060 -2.868 18.731 1.00 66.00 89 VAL A CA 1
ATOM 731 C C . VAL A 1 89 ? 3.515 -3.431 17.393 1.00 66.00 89 VAL A C 1
ATOM 733 O O . VAL A 1 89 ? 2.864 -3.211 16.374 1.00 66.00 89 VAL A O 1
ATOM 736 N N . THR A 1 90 ? 4.606 -4.202 17.408 1.00 68.81 90 THR A N 1
ATOM 737 C CA . THR A 1 90 ? 4.985 -5.073 16.286 1.00 68.81 90 THR A CA 1
ATOM 738 C C . THR A 1 90 ? 4.680 -6.522 16.650 1.00 68.81 90 THR A C 1
ATOM 740 O O . THR A 1 90 ? 5.296 -7.072 17.564 1.00 68.81 90 THR A O 1
ATOM 743 N N . ARG A 1 91 ? 3.754 -7.175 15.940 1.00 67.44 91 ARG A N 1
ATOM 744 C CA . ARG A 1 91 ? 3.505 -8.620 16.101 1.00 67.44 91 ARG A CA 1
ATOM 745 C C . ARG A 1 91 ? 3.489 -9.349 14.771 1.00 67.44 91 ARG A C 1
ATOM 747 O O . ARG A 1 91 ? 2.991 -8.823 13.783 1.00 67.44 91 ARG A O 1
ATOM 754 N N . LEU A 1 92 ? 3.995 -10.581 14.801 1.00 66.00 92 LEU A N 1
ATOM 755 C CA . LEU A 1 92 ? 3.833 -11.574 13.746 1.00 66.00 92 LEU A CA 1
ATOM 756 C C . LEU A 1 92 ? 2.740 -12.567 14.148 1.00 66.00 92 LEU A C 1
ATOM 758 O O . LEU A 1 92 ? 2.841 -13.195 15.202 1.00 66.00 92 LEU A O 1
ATOM 762 N N . ILE A 1 93 ? 1.710 -12.712 13.319 1.00 63.16 93 ILE A N 1
ATOM 763 C CA . ILE A 1 93 ? 0.631 -13.690 13.489 1.00 63.16 93 ILE A CA 1
ATOM 764 C C . ILE A 1 93 ? 0.444 -14.370 12.138 1.00 63.16 93 ILE A C 1
ATOM 766 O O . ILE A 1 93 ? 0.077 -13.712 11.179 1.00 63.16 93 ILE A O 1
ATOM 770 N N . ASN A 1 94 ? 0.709 -15.676 12.045 1.00 62.84 94 ASN A N 1
ATOM 771 C CA . ASN A 1 94 ? 0.504 -16.460 10.817 1.00 62.84 94 ASN A CA 1
ATOM 772 C C . ASN A 1 94 ? 1.122 -15.827 9.547 1.00 62.84 94 ASN A C 1
ATOM 774 O O . ASN A 1 94 ? 0.424 -15.643 8.561 1.00 62.84 94 ASN A O 1
ATOM 778 N N . ASN A 1 95 ? 2.419 -15.487 9.572 1.00 69.31 95 ASN A N 1
ATOM 779 C CA . ASN A 1 95 ? 3.151 -14.742 8.520 1.00 69.31 95 ASN A CA 1
ATOM 780 C C . ASN A 1 95 ? 2.707 -13.295 8.274 1.00 69.31 95 ASN A C 1
ATOM 782 O O . ASN A 1 95 ? 3.384 -12.569 7.547 1.00 69.31 95 ASN A O 1
ATOM 786 N N . GLU A 1 96 ? 1.647 -12.839 8.924 1.00 80.69 96 GLU A N 1
ATOM 787 C CA . GLU A 1 96 ? 1.202 -11.462 8.836 1.00 80.69 96 GLU A CA 1
ATOM 788 C C . GLU A 1 96 ? 1.901 -10.624 9.897 1.00 80.69 96 GLU A C 1
ATOM 790 O O . GLU A 1 96 ? 2.142 -11.083 11.017 1.00 80.69 96 GLU A O 1
ATOM 795 N N . ARG A 1 97 ? 2.237 -9.381 9.557 1.00 87.06 97 ARG A N 1
ATOM 796 C CA . ARG A 1 97 ? 2.837 -8.432 10.497 1.00 87.06 97 ARG A CA 1
ATOM 797 C C . ARG A 1 97 ? 1.903 -7.258 10.713 1.00 87.06 97 ARG A C 1
ATOM 799 O O . ARG A 1 97 ? 1.402 -6.677 9.756 1.00 87.06 97 ARG A O 1
ATOM 806 N N . ILE A 1 98 ? 1.710 -6.886 11.969 1.00 87.25 98 ILE A N 1
ATOM 807 C CA . ILE A 1 98 ? 0.965 -5.693 12.363 1.00 87.25 98 ILE A CA 1
ATOM 808 C C . ILE A 1 98 ? 1.963 -4.726 12.980 1.00 87.25 98 ILE A C 1
ATOM 810 O O . ILE A 1 98 ? 2.698 -5.118 13.885 1.00 87.25 98 ILE A O 1
ATOM 814 N N . GLU A 1 99 ? 1.983 -3.495 12.486 1.00 89.81 99 GLU A N 1
ATOM 815 C CA . GLU A 1 99 ? 2.676 -2.365 13.098 1.00 89.81 99 GLU A CA 1
ATOM 816 C C . GLU A 1 99 ? 1.629 -1.309 13.436 1.00 89.81 99 GLU A C 1
ATOM 818 O O . GLU A 1 99 ? 0.926 -0.822 12.548 1.00 89.81 99 GLU A O 1
ATOM 823 N N . LEU A 1 100 ? 1.503 -0.985 14.717 1.00 89.06 100 LEU A N 1
ATOM 824 C CA . LEU A 1 100 ? 0.577 0.028 15.204 1.00 89.06 100 LEU A CA 1
ATOM 825 C C . LEU A 1 100 ? 1.361 1.133 15.904 1.00 89.06 100 LEU A C 1
ATOM 827 O O . LEU A 1 100 ? 2.192 0.844 16.759 1.00 89.06 100 LEU A O 1
ATOM 831 N N . GLU A 1 101 ? 1.096 2.380 15.535 1.00 89.94 101 GLU A N 1
ATOM 832 C CA . GLU A 1 101 ? 1.733 3.565 16.102 1.00 89.94 101 GLU A CA 1
ATOM 833 C C . GLU A 1 101 ? 0.672 4.622 16.406 1.00 89.94 101 GLU A C 1
ATOM 835 O O . GLU A 1 101 ? -0.044 5.074 15.508 1.00 89.94 101 GLU A O 1
ATOM 840 N N . LYS A 1 102 ? 0.594 5.055 17.666 1.00 88.38 102 LYS A N 1
ATOM 841 C CA . LYS A 1 102 ? -0.259 6.169 18.074 1.00 88.38 102 LYS A CA 1
ATOM 842 C C . LYS A 1 102 ? 0.540 7.471 18.047 1.00 88.38 102 LYS A C 1
ATOM 844 O O . LYS A 1 102 ? 1.537 7.632 18.744 1.00 88.38 102 LYS A O 1
ATOM 849 N N . SER A 1 103 ? 0.099 8.408 17.218 1.00 88.00 103 SER A N 1
ATOM 850 C CA . SER A 1 103 ? 0.673 9.748 17.113 1.00 88.00 103 SER A CA 1
ATOM 851 C C . SER A 1 103 ? 0.244 10.629 18.290 1.00 88.00 103 SER A C 1
ATOM 853 O O . SER A 1 103 ? -0.752 10.365 18.963 1.00 88.00 103 SER A O 1
ATOM 855 N N . LYS A 1 104 ? 0.987 11.716 18.537 1.00 85.38 104 LYS A N 1
ATOM 856 C CA . LYS A 1 104 ? 0.727 12.648 19.654 1.00 85.38 104 LYS A CA 1
ATOM 857 C C . LYS A 1 104 ? -0.640 13.335 19.594 1.00 85.38 104 LYS A C 1
ATOM 859 O O . LYS A 1 104 ? -1.143 13.770 20.621 1.00 85.38 104 LYS A O 1
ATOM 864 N N . ASP A 1 105 ? -1.211 13.464 18.403 1.00 88.00 105 ASP A N 1
ATOM 865 C CA . ASP A 1 105 ? -2.553 13.996 18.152 1.00 88.00 105 ASP A CA 1
ATOM 866 C C . ASP A 1 105 ? -3.663 12.946 18.356 1.00 88.00 105 ASP A C 1
ATOM 868 O O . ASP A 1 105 ? -4.831 13.238 18.124 1.00 88.00 105 ASP A O 1
ATOM 872 N N . GLY A 1 106 ? -3.312 11.729 18.786 1.00 86.75 106 GLY A N 1
ATOM 873 C CA . GLY A 1 106 ? -4.245 10.624 18.994 1.00 86.75 106 GLY A CA 1
ATOM 874 C C . GLY A 1 106 ? -4.556 9.824 17.729 1.00 86.75 106 GLY A C 1
ATOM 875 O O . GLY A 1 106 ? -5.353 8.890 17.799 1.00 86.75 106 GLY A O 1
ATOM 876 N N . LEU A 1 107 ? -3.937 10.152 16.587 1.00 90.81 107 LEU A N 1
ATOM 877 C CA . LEU A 1 107 ? -4.102 9.395 15.349 1.00 90.81 107 LEU A CA 1
ATOM 878 C C . LEU A 1 107 ? -3.423 8.032 15.476 1.00 90.81 107 LEU A C 1
ATOM 880 O O . LEU A 1 107 ? -2.229 7.949 15.764 1.00 90.81 107 LEU A O 1
ATOM 884 N N . ILE A 1 108 ? -4.160 6.966 15.195 1.00 91.06 108 ILE A N 1
ATOM 885 C CA . ILE A 1 108 ? -3.621 5.611 15.140 1.00 91.06 108 ILE A CA 1
ATOM 886 C C . ILE A 1 108 ? -3.248 5.307 13.697 1.00 91.06 108 ILE A C 1
ATOM 888 O O . ILE A 1 108 ? -4.108 5.278 12.817 1.00 91.06 108 ILE A O 1
ATOM 892 N N . ASN A 1 109 ? -1.961 5.066 13.464 1.00 92.44 109 ASN A N 1
ATOM 893 C CA . ASN A 1 109 ? -1.437 4.567 12.204 1.00 92.44 109 ASN A CA 1
ATOM 894 C C . ASN A 1 109 ? -1.255 3.057 12.318 1.00 92.44 109 ASN A C 1
ATOM 896 O O . ASN A 1 109 ? -0.484 2.566 13.140 1.00 92.44 109 ASN A O 1
ATOM 900 N N . LEU A 1 110 ? -1.963 2.326 11.470 1.00 91.88 110 LEU A N 1
ATOM 901 C CA . LEU A 1 110 ? -1.886 0.880 11.368 1.00 91.88 110 LEU A CA 1
ATOM 902 C C . LEU A 1 110 ? -1.279 0.517 10.017 1.00 91.88 110 LEU A C 1
ATOM 904 O O . LEU A 1 110 ? -1.807 0.892 8.969 1.00 91.88 110 LEU A O 1
ATOM 908 N N . THR A 1 111 ? -0.191 -0.247 10.047 1.00 92.56 111 THR A N 1
ATOM 909 C CA . THR A 1 111 ? 0.352 -0.940 8.880 1.00 92.56 111 THR A CA 1
ATOM 910 C C . THR A 1 111 ? 0.149 -2.436 9.055 1.00 92.56 111 THR A C 1
ATOM 912 O O . THR A 1 111 ? 0.614 -3.035 10.023 1.00 92.56 111 THR A O 1
ATOM 915 N N . TYR A 1 112 ? -0.537 -3.047 8.098 1.00 91.75 112 TYR A N 1
ATOM 916 C CA . TYR A 1 112 ? -0.837 -4.470 8.098 1.00 91.75 112 TYR A CA 1
ATOM 917 C C . TYR A 1 112 ? -0.217 -5.131 6.869 1.00 91.75 112 TYR A C 1
ATOM 919 O O . TYR A 1 112 ? -0.551 -4.809 5.728 1.00 91.75 112 TYR A O 1
ATOM 927 N N . TYR A 1 113 ? 0.720 -6.038 7.114 1.00 90.25 113 TYR A N 1
ATOM 928 C CA . TYR A 1 113 ? 1.418 -6.824 6.109 1.00 90.25 113 TYR A CA 1
ATOM 929 C C . TYR A 1 113 ? 0.747 -8.191 6.015 1.00 90.25 113 TYR A C 1
ATOM 931 O O . TYR A 1 113 ? 0.977 -9.041 6.869 1.00 90.25 113 TYR A O 1
ATOM 939 N N . ALA A 1 114 ? -0.059 -8.388 4.979 1.00 86.69 114 ALA A N 1
ATOM 940 C CA . ALA A 1 114 ? -0.551 -9.692 4.556 1.00 86.69 114 ALA A CA 1
ATOM 941 C C . ALA A 1 114 ? 0.357 -10.250 3.444 1.00 86.69 114 ALA A C 1
ATOM 943 O O . ALA A 1 114 ? 1.055 -9.488 2.773 1.00 86.69 114 ALA A O 1
ATOM 944 N N . ASP A 1 115 ? 0.325 -11.563 3.202 1.00 82.19 115 ASP A N 1
ATOM 945 C CA . ASP A 1 115 ? 1.265 -12.277 2.313 1.00 82.19 115 ASP A CA 1
ATOM 946 C C . ASP A 1 115 ? 1.619 -11.545 1.001 1.00 82.19 115 ASP A C 1
ATOM 948 O O . ASP A 1 115 ? 2.783 -11.462 0.616 1.00 82.19 115 ASP A O 1
ATOM 952 N N . ASN A 1 116 ? 0.613 -10.995 0.311 1.00 82.81 116 ASN A N 1
ATOM 953 C CA . ASN A 1 116 ? 0.776 -10.332 -0.991 1.00 82.81 116 ASN A CA 1
ATOM 954 C C . ASN A 1 116 ? 0.373 -8.854 -0.995 1.00 82.81 116 ASN A C 1
ATOM 956 O O . ASN A 1 116 ? 0.388 -8.213 -2.054 1.00 82.81 116 ASN A O 1
ATOM 960 N N . TYR A 1 117 ? -0.034 -8.330 0.161 1.00 87.69 117 TYR A N 1
ATOM 961 C CA . TYR A 1 117 ? -0.614 -7.004 0.279 1.00 87.69 117 TYR A CA 1
ATOM 962 C C . TYR A 1 117 ? -0.104 -6.310 1.527 1.00 87.69 117 TYR A C 1
ATOM 964 O O . TYR A 1 117 ? -0.043 -6.883 2.606 1.00 87.69 117 TYR A O 1
ATOM 972 N N . THR A 1 118 ? 0.216 -5.036 1.399 1.00 90.88 118 THR A N 1
ATOM 973 C CA . THR A 1 118 ? 0.432 -4.174 2.550 1.00 90.88 118 THR A CA 1
ATOM 974 C C . THR A 1 118 ? -0.660 -3.130 2.559 1.00 90.88 118 THR A C 1
ATOM 976 O O . THR A 1 118 ? -0.906 -2.474 1.548 1.00 90.88 118 THR A O 1
ATOM 979 N N . PHE A 1 119 ? -1.326 -2.998 3.693 1.00 92.50 119 PHE A N 1
ATOM 980 C CA . PHE A 1 119 ? -2.369 -2.018 3.928 1.00 92.50 119 PHE A CA 1
ATOM 981 C C . PHE A 1 119 ? -1.853 -0.996 4.930 1.00 92.50 119 PHE A C 1
ATOM 983 O O . PHE A 1 119 ? -1.169 -1.349 5.888 1.00 92.50 119 PHE A O 1
ATOM 990 N N . TRP A 1 120 ? -2.200 0.267 4.719 1.00 93.62 120 TRP A N 1
ATOM 991 C CA . TRP A 1 120 ? -1.991 1.318 5.700 1.00 93.62 120 TRP A CA 1
ATOM 992 C C . TRP A 1 120 ? -3.306 2.035 5.933 1.00 93.62 120 TRP A C 1
ATOM 994 O O . TRP A 1 120 ? -3.987 2.408 4.975 1.00 93.62 120 TRP A O 1
ATOM 1004 N N . SER A 1 121 ? -3.620 2.282 7.191 1.00 94.62 121 SER A N 1
ATOM 1005 C CA . SER A 1 121 ? -4.783 3.058 7.590 1.00 94.62 121 SER A CA 1
ATOM 1006 C C . SER A 1 121 ? -4.429 4.006 8.719 1.00 94.62 121 SER A C 1
ATOM 1008 O O . SER A 1 121 ? -3.713 3.629 9.645 1.00 94.62 121 SER A O 1
ATOM 1010 N N . GLY A 1 122 ? -4.979 5.211 8.654 1.00 94.25 122 GLY A N 1
ATOM 1011 C CA . GLY A 1 122 ? -5.002 6.150 9.767 1.00 94.25 122 GLY A CA 1
ATOM 1012 C C . GLY A 1 122 ? -6.427 6.358 10.243 1.00 94.25 122 GLY A C 1
ATOM 1013 O O . GLY A 1 122 ? -7.311 6.590 9.413 1.00 94.25 122 GLY A O 1
ATOM 1014 N N . TYR A 1 123 ? -6.651 6.294 11.551 1.00 93.12 123 TYR A N 1
ATOM 1015 C CA . TYR A 1 123 ? -7.954 6.563 12.153 1.00 93.12 123 TYR A CA 1
ATOM 1016 C C . TYR A 1 123 ? -7.847 7.094 13.584 1.00 93.12 123 TYR A C 1
ATOM 1018 O O . TYR A 1 123 ? -6.857 6.860 14.274 1.00 93.12 123 TYR A O 1
ATOM 1026 N N . TYR A 1 124 ? -8.888 7.792 14.031 1.00 91.62 124 TYR A N 1
ATOM 1027 C CA . TYR A 1 124 ? -9.077 8.162 15.433 1.00 91.62 124 TYR A CA 1
ATOM 1028 C C . TYR A 1 124 ? -10.034 7.185 16.113 1.00 91.62 124 TYR A C 1
ATOM 1030 O O . TYR A 1 124 ? -10.865 6.559 15.454 1.00 91.62 124 TYR A O 1
ATOM 1038 N N . ILE A 1 125 ? -9.935 7.070 17.438 1.00 89.31 125 ILE A N 1
ATOM 1039 C CA . ILE A 1 125 ? -10.957 6.413 18.255 1.00 89.31 125 ILE A CA 1
ATOM 1040 C C . ILE A 1 125 ? -11.712 7.501 19.009 1.00 89.31 125 ILE A C 1
ATOM 1042 O O . ILE A 1 125 ? -11.170 8.131 19.914 1.00 89.31 125 ILE A O 1
ATOM 1046 N N . VAL A 1 126 ? -12.971 7.721 18.639 1.00 87.50 126 VAL A N 1
ATOM 1047 C CA . VAL A 1 126 ? -13.844 8.736 19.238 1.00 87.50 126 VAL A CA 1
ATOM 1048 C C . VAL A 1 126 ? -15.076 8.036 19.792 1.00 87.50 126 VAL A C 1
ATOM 1050 O O . VAL A 1 126 ? -15.783 7.337 19.071 1.00 87.50 126 VAL A O 1
ATOM 1053 N N . ASN A 1 127 ? -15.332 8.182 21.095 1.00 85.75 127 ASN A N 1
ATOM 1054 C CA . ASN A 1 127 ? -16.442 7.510 21.788 1.00 85.75 127 ASN A CA 1
ATOM 1055 C C . ASN A 1 127 ? -16.472 5.982 21.571 1.00 85.75 127 ASN A C 1
ATOM 1057 O O . ASN A 1 127 ? -17.540 5.390 21.419 1.00 85.75 127 ASN A O 1
ATOM 1061 N N . GLY A 1 128 ? -15.296 5.347 21.512 1.00 83.50 128 GLY A N 1
ATOM 1062 C CA . GLY A 1 128 ? -15.174 3.907 21.258 1.00 83.50 128 GLY A CA 1
ATOM 1063 C C . GLY A 1 128 ? -15.477 3.486 19.816 1.00 83.50 128 GLY A C 1
ATOM 1064 O O . GLY A 1 128 ? -15.603 2.293 19.552 1.00 83.50 128 GLY A O 1
ATOM 1065 N N . LYS A 1 129 ? -15.587 4.436 18.879 1.00 87.50 129 LYS A N 1
ATOM 1066 C CA . LYS A 1 129 ? -15.775 4.178 17.448 1.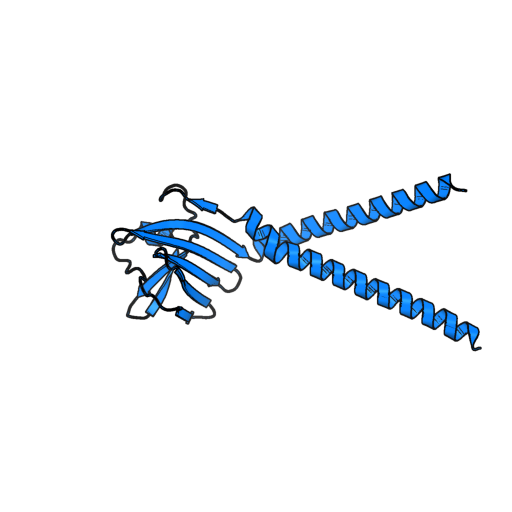00 87.50 129 LYS A CA 1
ATOM 1067 C C . LYS A 1 129 ? -14.579 4.637 16.634 1.00 87.50 129 LYS A C 1
ATOM 1069 O O . LYS A 1 129 ? -13.890 5.579 17.011 1.00 87.50 129 LYS A O 1
ATOM 1074 N N . VAL A 1 130 ? -14.346 3.965 15.515 1.00 90.06 130 VAL A N 1
ATOM 1075 C CA . VAL A 1 130 ? -13.265 4.288 14.590 1.00 90.06 130 VAL A CA 1
ATOM 1076 C C . VAL A 1 130 ? -13.728 5.370 13.623 1.00 90.06 130 VAL A C 1
ATOM 1078 O O . VAL A 1 130 ? -14.643 5.149 12.836 1.00 90.06 130 VAL A O 1
ATOM 1081 N N . GLU A 1 131 ? -13.046 6.510 13.634 1.00 91.94 131 GLU A N 1
ATOM 1082 C CA . GLU A 1 131 ? -13.207 7.564 12.636 1.00 91.94 131 GLU A CA 1
ATOM 1083 C C . GLU A 1 131 ? -12.055 7.485 11.620 1.00 91.94 131 GLU A C 1
ATOM 1085 O O . GLU A 1 131 ? -10.916 7.841 11.945 1.00 91.94 131 GLU A O 1
ATOM 1090 N N . PRO A 1 132 ? -12.302 6.986 10.395 1.00 93.19 132 PRO A N 1
ATOM 1091 C CA . PRO A 1 132 ? -11.256 6.791 9.404 1.00 93.19 132 PRO A CA 1
ATOM 1092 C C . PRO A 1 132 ? -10.779 8.128 8.833 1.00 93.19 132 PRO A C 1
ATOM 1094 O O . PRO A 1 132 ? -11.569 9.035 8.579 1.00 93.19 132 PRO A O 1
ATOM 1097 N N . VAL A 1 133 ? -9.472 8.230 8.590 1.00 94.00 133 VAL A N 1
ATOM 1098 C CA . VAL A 1 133 ? -8.813 9.439 8.067 1.00 94.00 133 VAL A CA 1
ATOM 1099 C C . VAL A 1 133 ? -8.209 9.170 6.698 1.00 94.00 133 VAL A C 1
ATOM 1101 O O . VAL A 1 133 ? -8.450 9.912 5.745 1.00 94.00 133 VAL A O 1
ATOM 1104 N N . TYR A 1 134 ? -7.428 8.099 6.576 1.00 94.12 134 TYR A N 1
ATOM 1105 C CA . TYR A 1 134 ? -6.834 7.710 5.303 1.00 94.12 134 TYR A CA 1
ATOM 1106 C C . TYR A 1 134 ? -6.671 6.200 5.192 1.00 94.12 134 TYR A C 1
ATOM 1108 O O . TYR A 1 134 ? -6.544 5.496 6.191 1.00 94.12 134 TYR A O 1
ATOM 1116 N N . PHE A 1 135 ? -6.629 5.720 3.956 1.00 94.00 135 PHE A N 1
ATOM 1117 C CA . PHE A 1 135 ? -6.351 4.336 3.612 1.00 94.00 135 PHE A CA 1
ATOM 1118 C C . PHE A 1 135 ? -5.497 4.275 2.361 1.00 94.00 135 PHE A C 1
ATOM 1120 O O . PHE A 1 135 ? -5.657 5.085 1.457 1.00 94.00 135 PHE A O 1
ATOM 1127 N N . ARG A 1 136 ? -4.586 3.314 2.301 1.00 92.56 136 ARG A N 1
ATOM 1128 C CA . ARG A 1 136 ? -3.873 2.954 1.076 1.00 92.56 136 ARG A CA 1
ATOM 1129 C C . ARG A 1 136 ? -3.518 1.481 1.119 1.00 92.56 136 ARG A C 1
ATOM 1131 O O . ARG A 1 136 ? -3.336 0.916 2.200 1.00 92.56 136 ARG A O 1
ATOM 1138 N N . PHE A 1 137 ? -3.330 0.877 -0.045 1.00 91.12 137 PHE A N 1
ATOM 1139 C CA . PHE A 1 137 ? -2.844 -0.491 -0.119 1.00 91.12 137 PHE A CA 1
ATOM 1140 C C . PHE A 1 137 ? -1.906 -0.705 -1.304 1.00 91.12 137 PHE A C 1
ATOM 1142 O O . PHE A 1 137 ? -2.014 -0.093 -2.359 1.00 91.12 137 PHE A O 1
ATOM 1149 N N . VAL A 1 138 ? -0.943 -1.595 -1.127 1.00 89.88 138 VAL A N 1
ATOM 1150 C CA . VAL A 1 138 ? -0.000 -2.011 -2.163 1.00 89.88 138 VAL A CA 1
ATOM 1151 C C . VAL A 1 138 ? -0.122 -3.512 -2.277 1.00 89.88 138 VAL A C 1
ATOM 1153 O O . VAL A 1 138 ? -0.087 -4.208 -1.272 1.00 89.88 138 VAL A O 1
ATOM 1156 N N . GLY A 1 139 ? -0.219 -4.022 -3.497 1.00 88.12 139 GLY A N 1
ATOM 1157 C CA . GLY A 1 139 ? -0.129 -5.454 -3.739 1.00 88.12 139 GLY A CA 1
ATOM 1158 C C . GLY A 1 139 ? 0.225 -5.764 -5.178 1.00 88.12 139 GLY A C 1
ATOM 1159 O O . GLY A 1 139 ? 0.213 -4.882 -6.045 1.00 88.12 139 GLY A O 1
ATOM 1160 N N . ALA A 1 140 ? 0.516 -7.037 -5.441 1.00 85.38 140 ALA A N 1
ATOM 1161 C CA . ALA A 1 140 ? 0.936 -7.508 -6.761 1.00 85.38 140 ALA A CA 1
ATOM 1162 C C . ALA A 1 140 ? -0.044 -7.099 -7.878 1.00 85.38 140 ALA A C 1
ATOM 1164 O O . ALA A 1 140 ? 0.390 -6.704 -8.961 1.00 85.38 140 ALA A O 1
ATOM 1165 N N . PHE A 1 141 ? -1.352 -7.104 -7.593 1.00 85.38 141 PHE A N 1
ATOM 1166 C CA . PHE A 1 141 ? -2.400 -6.712 -8.541 1.00 85.38 141 PHE A CA 1
ATOM 1167 C C . PHE A 1 141 ? -2.292 -5.258 -9.030 1.00 85.38 141 PHE A C 1
ATOM 1169 O O . PHE A 1 141 ? -2.714 -4.967 -10.141 1.00 85.38 141 PHE A O 1
ATOM 1176 N N . ILE A 1 142 ? -1.708 -4.347 -8.246 1.00 86.06 142 ILE A N 1
ATOM 1177 C CA . ILE A 1 142 ? -1.495 -2.947 -8.655 1.00 86.06 142 ILE A CA 1
ATOM 1178 C C . ILE A 1 142 ? -0.103 -2.771 -9.245 1.00 86.06 142 ILE A C 1
ATOM 1180 O O . ILE A 1 142 ? 0.061 -2.147 -10.292 1.00 86.06 142 ILE A O 1
ATOM 1184 N N . VAL A 1 143 ? 0.907 -3.345 -8.589 1.00 86.62 143 VAL A N 1
ATOM 1185 C CA . VAL A 1 143 ? 2.308 -3.168 -8.982 1.00 86.62 143 VAL A CA 1
ATOM 1186 C C . VAL A 1 143 ? 2.560 -3.736 -10.378 1.00 86.62 143 VAL A C 1
ATOM 1188 O O . VAL A 1 143 ? 3.223 -3.082 -11.179 1.00 86.62 143 VAL A O 1
ATOM 1191 N N . ILE A 1 144 ? 2.016 -4.916 -10.705 1.00 87.56 144 ILE A N 1
ATOM 1192 C CA . ILE A 1 144 ? 2.269 -5.578 -11.994 1.00 87.56 144 ILE A CA 1
ATOM 1193 C C . ILE A 1 144 ? 1.701 -4.767 -13.177 1.00 87.56 144 ILE A C 1
ATOM 1195 O O . ILE A 1 144 ? 2.475 -4.470 -14.093 1.00 87.56 144 ILE A O 1
ATOM 1199 N N . PRO A 1 145 ? 0.414 -4.356 -13.201 1.00 88.50 145 PRO A N 1
ATOM 1200 C CA . PRO A 1 145 ? -0.116 -3.542 -14.295 1.00 88.50 145 PRO A CA 1
ATOM 1201 C C . PRO A 1 145 ? 0.582 -2.191 -14.428 1.00 88.50 145 PRO A C 1
ATOM 1203 O O . PRO A 1 145 ? 0.927 -1.796 -15.542 1.00 88.50 145 PRO A O 1
ATOM 1206 N N . VAL A 1 146 ? 0.847 -1.504 -13.311 1.00 88.38 146 VAL A N 1
ATOM 1207 C CA . VAL A 1 146 ? 1.580 -0.230 -13.318 1.00 88.38 146 VAL A CA 1
ATOM 1208 C C . VAL A 1 146 ? 2.957 -0.419 -13.936 1.00 88.38 146 VAL A C 1
ATOM 1210 O O . VAL A 1 146 ? 3.334 0.329 -14.839 1.00 88.38 146 VAL A O 1
ATOM 1213 N N . PHE A 1 147 ? 3.695 -1.433 -13.484 1.00 88.62 147 PHE A N 1
ATOM 1214 C CA . PHE A 1 147 ? 5.017 -1.729 -14.011 1.00 88.62 147 PHE A CA 1
ATOM 1215 C C . PHE A 1 147 ? 4.966 -2.019 -15.513 1.00 88.62 147 PHE A C 1
ATOM 1217 O O . PHE A 1 147 ? 5.787 -1.497 -16.268 1.00 88.62 147 PHE A O 1
ATOM 1224 N N . GLY A 1 148 ? 3.963 -2.775 -15.968 1.00 89.06 148 GLY A N 1
ATOM 1225 C CA . GLY A 1 148 ? 3.712 -3.020 -17.386 1.00 89.06 148 GLY A CA 1
ATOM 1226 C C . GLY A 1 148 ? 3.499 -1.731 -18.184 1.00 89.06 148 GLY A C 1
ATOM 1227 O O . GLY A 1 148 ? 4.157 -1.527 -19.204 1.00 89.06 148 GLY A O 1
ATOM 1228 N N . VAL A 1 149 ? 2.642 -0.824 -17.707 1.00 88.88 149 VAL A N 1
ATOM 1229 C CA . VAL A 1 149 ? 2.376 0.470 -18.363 1.00 88.88 149 VAL A CA 1
ATOM 1230 C C . VAL A 1 149 ? 3.639 1.329 -18.426 1.00 88.88 149 VAL A C 1
ATOM 1232 O O . VAL A 1 149 ? 3.991 1.841 -19.490 1.00 88.88 149 VAL A O 1
ATOM 1235 N N . VAL A 1 150 ? 4.358 1.452 -17.311 1.00 87.50 150 VAL A N 1
ATOM 1236 C CA . VAL A 1 150 ? 5.600 2.229 -17.224 1.00 87.50 150 VAL A CA 1
ATOM 1237 C C . VAL A 1 150 ? 6.672 1.661 -18.161 1.00 87.50 150 VAL A C 1
ATOM 1239 O O . VAL A 1 150 ? 7.343 2.415 -18.872 1.00 87.50 150 VAL A O 1
ATOM 1242 N N . LEU A 1 151 ? 6.801 0.333 -18.225 1.00 88.44 151 LEU A N 1
ATOM 1243 C CA . LEU A 1 151 ? 7.722 -0.347 -19.131 1.00 88.44 151 LEU A CA 1
ATOM 1244 C C . LEU A 1 151 ? 7.360 -0.096 -20.600 1.00 88.44 151 LEU A C 1
ATOM 1246 O O . LEU A 1 151 ? 8.243 0.207 -21.403 1.00 88.44 151 LEU A O 1
ATOM 1250 N N . ILE A 1 152 ? 6.075 -0.170 -20.956 1.00 90.38 152 ILE A N 1
ATOM 1251 C CA . ILE A 1 152 ? 5.593 0.129 -22.310 1.00 90.38 152 ILE A CA 1
ATOM 1252 C C . ILE A 1 152 ? 5.944 1.574 -22.686 1.00 90.38 152 ILE A C 1
ATOM 1254 O O . ILE A 1 152 ? 6.566 1.795 -23.727 1.00 90.38 152 ILE A O 1
ATOM 1258 N N . ILE A 1 153 ? 5.632 2.552 -21.827 1.00 88.38 153 ILE A N 1
ATOM 1259 C CA . ILE A 1 153 ? 5.959 3.970 -22.059 1.00 88.38 153 ILE A CA 1
ATOM 1260 C C . ILE A 1 153 ? 7.465 4.149 -22.275 1.00 88.38 153 ILE A C 1
ATOM 1262 O O . ILE A 1 153 ? 7.878 4.824 -23.222 1.00 88.38 153 ILE A O 1
ATOM 1266 N N . TYR A 1 154 ? 8.296 3.505 -21.451 1.00 88.25 154 TYR A N 1
ATOM 1267 C CA . TYR A 1 154 ? 9.749 3.543 -21.599 1.00 88.25 154 TYR A CA 1
ATOM 1268 C C . TYR A 1 154 ? 10.215 2.979 -22.953 1.00 88.25 154 TYR A C 1
ATOM 1270 O O . TYR A 1 154 ? 11.025 3.607 -23.644 1.00 88.25 154 TYR A O 1
ATOM 1278 N N . LEU A 1 155 ? 9.695 1.818 -23.365 1.00 88.75 155 LEU A N 1
ATOM 1279 C CA . LEU A 1 155 ? 10.058 1.181 -24.634 1.00 88.75 155 LEU A CA 1
ATOM 1280 C C . LEU A 1 155 ? 9.664 2.047 -25.837 1.00 88.75 155 LEU A C 1
ATOM 1282 O O . LEU A 1 155 ? 10.487 2.265 -26.732 1.00 88.75 155 LEU A O 1
ATOM 1286 N N . PHE A 1 156 ? 8.448 2.597 -25.841 1.00 91.62 156 PHE A N 1
ATOM 1287 C CA . PHE A 1 156 ? 8.003 3.514 -26.890 1.00 91.62 156 PHE A CA 1
ATOM 1288 C C . PHE A 1 156 ? 8.837 4.797 -26.905 1.00 91.62 156 PHE A C 1
ATOM 1290 O O . PHE A 1 156 ? 9.332 5.183 -27.965 1.00 91.62 156 PHE A O 1
ATOM 1297 N N . GLY A 1 157 ? 9.076 5.420 -25.748 1.00 87.94 157 GLY A N 1
ATOM 1298 C CA . GLY A 1 157 ? 9.913 6.616 -25.635 1.00 87.94 157 GLY A CA 1
ATOM 1299 C C . GLY A 1 157 ? 11.319 6.397 -26.198 1.00 87.94 157 GLY A C 1
ATOM 1300 O O . GLY A 1 157 ? 11.820 7.212 -26.976 1.00 87.94 157 GLY A O 1
ATOM 1301 N N . ARG A 1 158 ? 11.929 5.243 -25.905 1.00 88.94 158 ARG A N 1
ATOM 1302 C CA . ARG A 1 158 ? 13.235 4.857 -26.454 1.00 88.94 158 ARG A CA 1
ATOM 1303 C C . ARG A 1 158 ? 13.206 4.680 -27.975 1.00 88.94 158 ARG A C 1
ATOM 1305 O O . ARG A 1 158 ? 14.137 5.125 -28.650 1.00 88.94 158 ARG A O 1
ATOM 1312 N N . LEU A 1 159 ? 12.159 4.064 -28.527 1.00 90.75 159 LEU A N 1
ATOM 1313 C CA . LEU A 1 159 ? 11.980 3.917 -29.977 1.00 90.75 159 LEU A CA 1
ATOM 1314 C C . LEU A 1 159 ? 11.810 5.275 -30.673 1.00 90.75 159 LEU A C 1
ATOM 1316 O O . LEU A 1 159 ? 12.454 5.528 -31.695 1.00 90.75 159 LEU A O 1
ATOM 1320 N N . PHE A 1 160 ? 10.989 6.167 -30.115 1.00 91.12 160 PHE A N 1
ATOM 1321 C CA . PHE A 1 160 ? 10.794 7.517 -30.648 1.00 91.12 160 PHE A CA 1
ATOM 1322 C C . PHE A 1 160 ? 12.077 8.345 -30.586 1.00 91.12 160 PHE A C 1
ATOM 1324 O O . PHE A 1 160 ? 12.439 8.973 -31.581 1.00 91.12 160 PHE A O 1
ATOM 1331 N N . TYR A 1 161 ? 12.811 8.286 -29.473 1.00 89.00 161 TYR A N 1
ATOM 1332 C CA . TYR A 1 161 ? 14.099 8.961 -29.337 1.00 89.00 161 TYR A CA 1
ATOM 1333 C C . TYR A 1 161 ? 15.119 8.459 -30.368 1.00 89.00 161 TYR A C 1
ATOM 1335 O O . TYR A 1 161 ? 15.770 9.259 -31.040 1.00 89.00 161 TYR A O 1
ATOM 1343 N N . ALA A 1 162 ? 15.218 7.141 -30.566 1.00 88.25 162 ALA A N 1
ATOM 1344 C CA . ALA A 1 162 ? 16.104 6.567 -31.576 1.00 88.25 162 ALA A CA 1
ATOM 1345 C C . ALA A 1 162 ? 15.750 7.050 -32.994 1.00 88.25 162 ALA A C 1
ATOM 1347 O O . ALA A 1 162 ? 16.639 7.444 -33.753 1.00 88.25 162 ALA A O 1
ATOM 1348 N N . ARG A 1 163 ? 14.454 7.086 -33.338 1.00 89.38 163 ARG A N 1
ATOM 1349 C CA . ARG A 1 163 ? 13.972 7.627 -34.621 1.00 89.38 163 ARG A CA 1
ATOM 1350 C C . ARG A 1 163 ? 14.279 9.117 -34.772 1.00 89.38 163 ARG A C 1
ATOM 1352 O O . ARG A 1 163 ? 14.708 9.536 -35.845 1.00 89.38 163 ARG A O 1
ATOM 1359 N N . TYR A 1 164 ? 14.092 9.904 -33.715 1.00 90.69 164 TYR A N 1
ATOM 1360 C CA . TYR A 1 164 ? 14.400 11.334 -33.704 1.00 90.69 164 TYR A CA 1
ATOM 1361 C C . TYR A 1 164 ? 15.891 11.593 -33.962 1.00 90.69 164 TYR A C 1
ATOM 1363 O O . TYR A 1 164 ? 16.240 12.365 -34.855 1.00 90.69 164 TYR A O 1
ATOM 1371 N N . VAL A 1 165 ? 16.780 10.887 -33.254 1.00 89.25 165 VAL A N 1
ATOM 1372 C CA . VAL A 1 165 ? 18.235 11.006 -33.441 1.00 89.25 165 VAL A CA 1
ATOM 1373 C C . VAL A 1 165 ? 18.653 10.582 -34.852 1.00 89.25 165 VAL A C 1
ATOM 1375 O O . VAL A 1 165 ? 19.480 11.256 -35.466 1.00 89.25 165 VAL A O 1
ATOM 1378 N N . ALA A 1 166 ? 18.076 9.503 -35.393 1.00 87.75 166 ALA A N 1
ATOM 1379 C CA . ALA A 1 166 ? 18.361 9.055 -36.756 1.00 87.75 166 ALA A CA 1
ATOM 1380 C C . ALA A 1 166 ? 17.965 10.107 -37.807 1.00 87.75 166 ALA A C 1
ATOM 1382 O O . ALA A 1 166 ? 18.762 10.412 -38.692 1.00 87.75 166 ALA A O 1
ATOM 1383 N N . ARG A 1 167 ? 16.773 10.711 -37.678 1.00 87.25 167 ARG A N 1
ATOM 1384 C CA . ARG A 1 167 ? 16.324 11.802 -38.563 1.00 87.25 167 ARG A CA 1
ATOM 1385 C C . ARG A 1 167 ? 17.234 13.023 -38.479 1.00 87.25 167 ARG A C 1
ATOM 1387 O O . ARG A 1 167 ? 17.641 13.538 -39.513 1.00 87.25 167 ARG A O 1
ATOM 1394 N N . LYS A 1 168 ? 17.602 13.449 -37.266 1.00 88.88 168 LYS A N 1
ATOM 1395 C CA . LYS A 1 168 ? 18.474 14.615 -37.067 1.00 88.88 168 LYS A CA 1
ATOM 1396 C C . LYS A 1 168 ? 19.856 14.421 -37.700 1.00 88.88 168 LYS A C 1
ATOM 1398 O O . LYS A 1 168 ? 20.383 15.358 -38.281 1.00 88.88 168 LYS A O 1
ATOM 1403 N N . ARG A 1 169 ? 20.422 13.208 -37.634 1.00 83.69 169 ARG A N 1
ATOM 1404 C CA . ARG A 1 169 ? 21.705 12.882 -38.287 1.00 83.69 169 ARG A CA 1
ATOM 1405 C C . ARG A 1 169 ? 21.633 12.949 -39.810 1.00 83.69 169 ARG A C 1
ATOM 1407 O O . ARG A 1 169 ? 22.578 13.427 -40.420 1.00 83.69 169 ARG A O 1
ATOM 1414 N N . MET A 1 170 ? 20.528 12.493 -40.404 1.00 83.06 170 MET A N 1
ATOM 1415 C CA . MET A 1 170 ? 20.325 12.573 -41.856 1.00 83.06 170 MET A CA 1
ATOM 1416 C C . MET A 1 170 ? 20.178 14.014 -42.353 1.00 83.06 170 MET A C 1
ATOM 1418 O O . MET A 1 170 ? 20.567 14.294 -43.471 1.00 83.06 170 MET A O 1
ATOM 1422 N N . GLN A 1 171 ? 19.642 14.926 -41.537 1.00 79.81 171 GLN A N 1
ATOM 1423 C CA . GLN A 1 171 ? 19.516 16.347 -41.895 1.00 79.81 171 GLN A CA 1
ATOM 1424 C C . GLN A 1 171 ? 20.821 17.145 -41.746 1.00 79.81 171 GLN A C 1
ATOM 1426 O O . GLN A 1 171 ? 20.907 18.262 -42.241 1.00 79.81 171 GLN A O 1
ATOM 1431 N N . SER A 1 172 ? 21.803 16.613 -41.014 1.00 75.31 172 SER A N 1
ATOM 1432 C CA . SER A 1 172 ? 23.116 17.241 -40.803 1.00 75.31 172 SER A CA 1
ATOM 1433 C C . SER A 1 172 ? 24.211 16.732 -41.750 1.00 75.31 172 SER A C 1
ATOM 1435 O O . SER A 1 172 ? 25.359 17.145 -41.599 1.00 75.31 172 SER A O 1
ATOM 1437 N N . MET A 1 173 ? 23.879 15.795 -42.644 1.00 63.19 173 MET A N 1
ATOM 1438 C CA . MET A 1 173 ? 24.738 15.325 -43.740 1.00 63.19 173 MET A CA 1
ATOM 1439 C C . MET A 1 173 ? 24.273 15.963 -45.042 1.00 63.19 173 MET A C 1
ATOM 1441 O O . MET A 1 173 ? 25.160 16.273 -45.861 1.00 63.19 173 MET A O 1
#

Foldseek 3Di:
DVVVVVVVVVVVVVVVVVVVVVVVVLVVLLVCLQPVQQCVPFKDFDDFDPPDDQQAWFWFQDPNDIDIDGPVVVVVDPPTHGDQDQDFDWDDDPNKTWTWHQDPVQKIWIWIRDPFKIKIWIWHQDPNDTTTGMITMGGPVRSVVSSVVSVVVVVVVVVVVVVVVVVVVVVVD

Radius of gyration: 25.11 Å; Cα contacts (8 Å, |Δi|>4): 232; chains: 1; bounding box: 70×34×69 Å

pLDDT: mean 84.06, std 9.21, range [54.03, 94.62]

Sequence (173 aa):
MLFVNLGRNLKILKSILRLIVSVLVFVSLFYLSFLVAPYLLTSEKYVGEQGVSKFFPVAQKVNNSYSVIQWEEYKNREDVYLVDEEELVTRLINNERIELEKSKDGLINLTYYADNYTFWSGYYIVNGKVEPVYFRFVGAFIVIPVFGVVLIIYLFGRLFYARYVARKRMQSM

Mean predicted aligned error: 8.88 Å

Secondary structure (DSSP, 8-state):
-HHHHHHHHHHHHHHHHHHHHHHHHHHHHHHIIIIIHHHHHS-EE-SSSTT--TT-EEEEEETTEEEEEEHHHHTT-S---B---SS-EEEEETTEEEEEEE-TTSPEEEEEEETTEEEEEEEEEETTEEEEEEEEEEEHHHHHHHHHHHHHHHHHHHHHHHHHHHHHHHHT-

Solvent-accessible surface area (backbone atoms only — not comparable to full-atom values): 9604 Å² total; per-residue (Å²): 115,71,70,61,52,52,56,50,50,52,52,51,51,54,50,52,52,52,48,51,53,51,50,52,50,52,52,51,49,46,49,44,23,62,57,54,44,28,58,71,75,41,53,46,76,46,85,52,80,69,90,65,56,56,77,40,64,41,62,30,50,54,95,94,36,82,46,75,43,36,37,59,57,48,78,74,47,93,84,70,44,68,70,84,63,80,58,74,46,76,49,79,56,95,87,22,38,40,40,36,41,48,45,96,88,57,40,34,38,39,37,39,36,46,96,65,34,41,39,38,27,32,30,34,75,56,96,87,37,80,41,45,41,35,36,34,48,42,35,62,84,55,32,51,59,47,34,51,54,54,50,50,52,50,54,51,51,53,52,51,49,53,52,50,54,54,53,55,54,63,75,75,108